Protein AF-A0A958A1Z4-F1 (afdb_monomer_lite)

Sec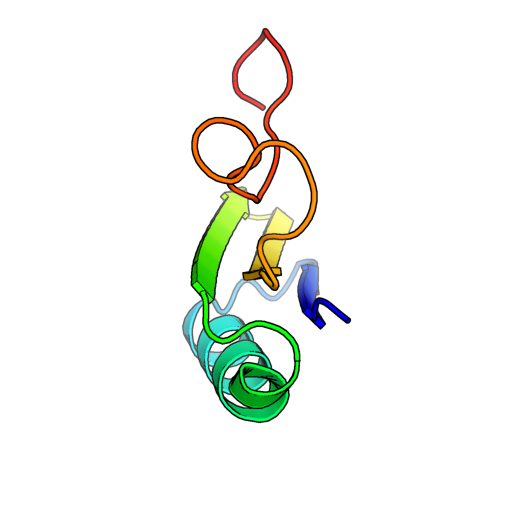ondary structure (DSSP, 8-state):
--EEEEEESS--HHHHHHHHHHTGGG-BTEEEEEEETTTEEEEEEE---SSTTT--SS---TT--

Sequence (65 aa):
MCGIAGIWQQVDETLVQAMMTRQVHRGPDGSGTFMRPGRGVLGHVRLSIMDPLGGRQPLYSEDGA

pLDDT: mean 94.62, std 5.46, range [63.84, 98.5]

Structure (mmCIF, N/CA/C/O backbone):
data_AF-A0A958A1Z4-F1
#
_entry.id   AF-A0A958A1Z4-F1
#
loop_
_atom_site.group_PDB
_atom_site.id
_atom_site.type_symbol
_atom_site.label_atom_id
_atom_site.label_alt_id
_atom_site.label_comp_id
_atom_site.label_asym_id
_atom_site.label_entity_id
_atom_site.label_seq_id
_atom_site.pdbx_PDB_ins_code
_atom_site.Cartn_x
_atom_site.Cartn_y
_atom_site.Cartn_z
_atom_site.occupancy
_atom_site.B_iso_or_equiv
_atom_site.auth_seq_id
_atom_site.auth_comp_id
_atom_site.auth_asym_id
_atom_site.auth_atom_id
_atom_site.pdbx_PDB_model_num
ATOM 1 N N . MET A 1 1 ? -4.309 -2.589 -14.792 1.00 88.12 1 MET A N 1
ATOM 2 C CA . MET A 1 1 ? -4.949 -1.446 -14.097 1.00 88.12 1 MET A CA 1
ATOM 3 C C . MET A 1 1 ? -4.810 -1.720 -12.623 1.00 88.12 1 MET A C 1
ATOM 5 O O . MET A 1 1 ? -5.217 -2.808 -12.280 1.00 88.12 1 MET A O 1
ATOM 9 N N . CYS A 1 2 ? -4.294 -0.804 -11.800 1.00 97.38 2 CYS A N 1
ATOM 10 C CA . CYS A 1 2 ? -4.098 -1.001 -10.355 1.00 97.38 2 CYS A CA 1
ATOM 11 C C . CYS A 1 2 ? -5.383 -1.371 -9.579 1.00 97.38 2 CYS A C 1
ATOM 13 O O . CYS A 1 2 ? -6.496 -1.293 -10.109 1.00 97.38 2 CYS A O 1
ATOM 15 N N . GLY A 1 3 ? -5.218 -1.760 -8.313 1.00 98.00 3 GLY A N 1
ATOM 16 C CA . GLY A 1 3 ? -6.308 -2.012 -7.366 1.00 98.00 3 GLY A CA 1
ATOM 17 C C . GLY A 1 3 ? -6.112 -1.239 -6.062 1.00 98.00 3 GLY A C 1
ATOM 18 O O . GLY A 1 3 ? -4.979 -1.003 -5.645 1.00 98.00 3 GLY A O 1
ATOM 19 N N . ILE A 1 4 ? -7.218 -0.854 -5.426 1.00 98.25 4 ILE A N 1
ATOM 20 C CA . ILE A 1 4 ? -7.251 -0.118 -4.155 1.00 98.25 4 ILE A CA 1
ATOM 21 C C . ILE A 1 4 ? -8.203 -0.852 -3.208 1.00 98.25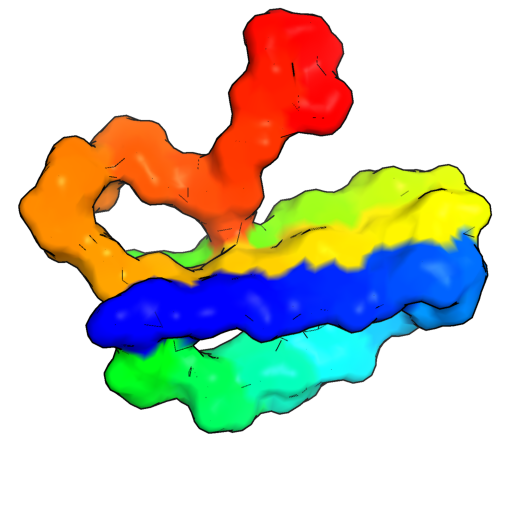 4 ILE A C 1
ATOM 23 O O . ILE A 1 4 ? -9.233 -1.383 -3.629 1.00 98.25 4 ILE A O 1
ATOM 27 N N . ALA A 1 5 ? -7.859 -0.895 -1.928 1.00 97.94 5 ALA A N 1
ATOM 28 C CA . ALA A 1 5 ? -8.712 -1.400 -0.861 1.00 97.94 5 ALA A CA 1
ATOM 29 C C . ALA A 1 5 ? -8.603 -0.477 0.351 1.00 97.94 5 ALA A C 1
ATOM 31 O O . ALA A 1 5 ? -7.566 0.141 0.563 1.00 97.94 5 ALA A O 1
ATOM 32 N N . GLY A 1 6 ? -9.645 -0.382 1.168 1.00 97.00 6 GLY A N 1
ATOM 33 C CA . GLY A 1 6 ? -9.541 0.382 2.400 1.00 97.00 6 GLY A CA 1
ATOM 34 C C . GLY A 1 6 ? -10.712 0.172 3.338 1.00 97.00 6 GLY A C 1
ATOM 35 O O . GLY A 1 6 ? -11.793 -0.238 2.920 1.00 97.00 6 GLY A O 1
ATOM 36 N N . ILE A 1 7 ? -10.468 0.448 4.615 1.00 96.50 7 ILE A N 1
ATOM 37 C CA . ILE A 1 7 ? -11.470 0.408 5.679 1.00 96.50 7 ILE A CA 1
ATOM 38 C C . ILE A 1 7 ? -11.348 1.681 6.506 1.00 96.50 7 ILE A C 1
ATOM 40 O O . ILE A 1 7 ? -10.243 2.137 6.805 1.00 96.50 7 ILE A O 1
ATOM 44 N N . TRP A 1 8 ? -12.493 2.234 6.899 1.00 95.94 8 TRP A N 1
ATOM 45 C CA . TRP A 1 8 ? -12.593 3.398 7.770 1.00 95.94 8 TRP A CA 1
ATOM 46 C C . TRP A 1 8 ? -13.234 3.010 9.110 1.00 95.94 8 TRP A C 1
ATOM 48 O O . TRP A 1 8 ? -14.188 2.237 9.142 1.00 95.94 8 TRP A O 1
ATOM 58 N N . GLN A 1 9 ? -12.709 3.558 10.206 1.00 89.00 9 GLN A N 1
ATOM 59 C CA . GLN A 1 9 ? -13.037 3.328 11.624 1.00 89.00 9 GLN A CA 1
ATOM 60 C C . GLN A 1 9 ? -12.798 1.903 12.149 1.00 89.00 9 GLN A C 1
ATOM 62 O O . GLN A 1 9 ? -12.191 1.743 13.205 1.00 89.00 9 GLN A O 1
ATOM 67 N N . GLN A 1 10 ? -13.203 0.864 11.420 1.00 83.88 10 GLN A N 1
ATOM 68 C CA . GLN A 1 10 ? -12.996 -0.539 11.794 1.00 83.88 10 GLN A CA 1
ATOM 69 C C . GLN A 1 10 ? -11.627 -1.032 11.314 1.00 83.88 10 GLN A C 1
ATOM 71 O O . GLN A 1 10 ? -11.535 -1.858 10.415 1.00 83.88 10 GLN A O 1
ATOM 76 N N . VAL A 1 11 ? -10.557 -0.452 11.863 1.00 85.44 11 VAL A N 1
ATOM 77 C CA . VAL A 1 11 ? -9.171 -0.727 11.453 1.00 85.44 11 VAL A CA 1
ATOM 78 C C . VAL A 1 11 ? -8.869 -2.227 11.556 1.00 85.44 11 VAL A C 1
ATOM 80 O O . VAL A 1 11 ? -8.642 -2.749 12.643 1.00 85.44 11 VAL A O 1
ATOM 83 N N . ASP A 1 12 ? -8.848 -2.898 10.406 1.00 90.75 12 ASP A N 1
ATOM 84 C CA . ASP A 1 12 ? -8.435 -4.289 10.242 1.00 90.75 12 ASP A CA 1
ATOM 85 C C . ASP A 1 12 ? -7.510 -4.376 9.024 1.00 90.75 12 ASP A C 1
ATOM 87 O O . ASP A 1 12 ? -7.941 -4.438 7.867 1.00 90.75 12 ASP A O 1
ATOM 91 N N . GLU A 1 13 ? -6.205 -4.342 9.287 1.00 93.44 13 GLU A N 1
ATOM 92 C CA . GLU A 1 13 ? -5.205 -4.466 8.231 1.00 93.44 13 GLU A CA 1
ATOM 93 C C . GLU A 1 13 ? -5.270 -5.838 7.550 1.00 93.44 13 GLU A C 1
ATOM 95 O O . GLU A 1 13 ? -5.064 -5.929 6.341 1.00 93.44 13 GLU A O 1
ATOM 100 N N . THR A 1 14 ? -5.631 -6.896 8.278 1.00 96.19 14 THR A N 1
ATOM 101 C CA . THR A 1 14 ? -5.682 -8.257 7.731 1.00 96.19 14 THR A CA 1
ATOM 102 C C . THR A 1 14 ? -6.782 -8.371 6.680 1.00 96.19 14 THR A C 1
ATOM 104 O O . THR A 1 14 ? -6.574 -8.953 5.611 1.00 96.19 14 THR A O 1
ATOM 107 N N . LEU A 1 15 ? -7.936 -7.752 6.930 1.00 96.62 15 LEU A N 1
ATOM 108 C CA . LEU A 1 15 ? -9.017 -7.691 5.954 1.00 96.62 15 LEU A CA 1
ATOM 109 C C . LEU A 1 15 ? -8.625 -6.866 4.715 1.00 96.62 15 LEU A C 1
ATOM 111 O O . LEU A 1 15 ? -8.912 -7.287 3.591 1.00 96.62 15 LEU A O 1
ATOM 115 N N . VAL A 1 16 ? -7.919 -5.739 4.879 1.00 97.75 16 VAL A N 1
ATOM 116 C CA . VAL A 1 16 ? -7.388 -4.971 3.734 1.00 97.75 16 VAL A CA 1
ATOM 117 C C . VAL A 1 16 ? -6.386 -5.793 2.925 1.00 97.75 16 VAL A C 1
ATOM 119 O O . VAL A 1 16 ? -6.492 -5.834 1.699 1.00 97.75 16 VAL A O 1
ATOM 122 N N . GLN A 1 17 ? -5.472 -6.513 3.577 1.00 97.75 17 GLN A N 1
ATOM 123 C CA . GLN A 1 17 ? -4.539 -7.423 2.906 1.00 97.75 17 GLN A CA 1
ATOM 124 C C . GLN A 1 17 ? -5.291 -8.497 2.104 1.00 97.75 17 GLN A C 1
ATOM 126 O O . GLN A 1 17 ? -5.011 -8.693 0.922 1.00 97.75 17 GLN A O 1
ATOM 131 N N . ALA A 1 18 ? -6.327 -9.113 2.679 1.00 98.31 18 ALA A N 1
ATOM 132 C CA . ALA A 1 18 ? -7.151 -10.102 1.981 1.00 98.31 18 ALA A CA 1
ATOM 133 C C . ALA A 1 18 ? -7.911 -9.517 0.771 1.00 98.31 18 ALA A C 1
ATOM 135 O O . ALA A 1 18 ? -8.110 -10.206 -0.238 1.00 98.31 18 ALA A O 1
ATOM 136 N N . MET A 1 19 ? -8.347 -8.255 0.845 1.00 98.12 19 MET A N 1
ATOM 137 C CA . MET A 1 19 ? -8.921 -7.542 -0.301 1.00 98.12 19 MET A CA 1
ATOM 138 C C . MET A 1 19 ? -7.871 -7.271 -1.387 1.00 98.12 19 MET A C 1
ATOM 140 O O . MET A 1 19 ? -8.165 -7.457 -2.569 1.00 98.12 19 MET A O 1
ATOM 144 N N . MET A 1 20 ? -6.652 -6.875 -1.008 1.00 98.44 20 MET A N 1
ATOM 145 C CA . MET A 1 20 ? -5.546 -6.659 -1.946 1.00 98.44 20 MET A CA 1
ATOM 146 C C . MET A 1 20 ? -5.141 -7.950 -2.659 1.00 98.44 20 MET A C 1
ATOM 148 O O . MET A 1 20 ? -4.990 -7.942 -3.879 1.00 98.44 20 MET A O 1
ATOM 152 N N . THR A 1 21 ? -5.045 -9.078 -1.945 1.00 98.25 21 THR A N 1
ATOM 153 C CA . THR A 1 21 ? -4.713 -10.381 -2.546 1.00 98.25 21 THR A CA 1
ATOM 154 C C . THR A 1 21 ? -5.702 -10.764 -3.645 1.00 98.25 21 THR A C 1
ATOM 156 O O . THR A 1 21 ? -5.292 -11.200 -4.719 1.00 98.25 21 THR A O 1
ATOM 159 N N . ARG A 1 22 ? -7.008 -10.534 -3.442 1.00 98.31 22 ARG A N 1
ATOM 160 C CA . ARG A 1 22 ? -8.025 -10.786 -4.483 1.00 98.31 22 ARG A CA 1
ATOM 161 C C . ARG A 1 22 ? -7.847 -9.905 -5.718 1.00 98.31 22 ARG A C 1
ATOM 163 O O . ARG A 1 22 ? -8.261 -10.290 -6.808 1.00 98.31 22 ARG A O 1
ATOM 170 N N . GLN A 1 23 ? -7.223 -8.744 -5.556 1.00 98.19 23 GLN A N 1
ATOM 171 C CA . GLN A 1 23 ? -6.949 -7.796 -6.626 1.00 98.19 23 GLN A CA 1
ATOM 172 C C . GLN A 1 23 ? -5.536 -7.937 -7.210 1.00 98.19 23 GLN A C 1
ATOM 174 O O . GLN A 1 23 ? -5.208 -7.181 -8.111 1.00 98.19 23 GLN A O 1
ATOM 179 N N . VAL A 1 24 ? -4.695 -8.891 -6.790 1.00 98.06 24 VAL A N 1
ATOM 180 C CA . VAL A 1 24 ? -3.278 -8.950 -7.222 1.00 98.06 24 VAL A CA 1
ATOM 181 C C . VAL A 1 24 ? -3.090 -8.964 -8.747 1.00 98.06 24 VAL A C 1
ATOM 183 O O . VAL A 1 24 ? -2.197 -8.309 -9.271 1.00 98.06 24 VAL A O 1
ATOM 186 N N . HIS A 1 25 ? -3.998 -9.611 -9.483 1.00 98.06 25 HIS A N 1
ATOM 187 C CA . HIS A 1 25 ? -4.002 -9.659 -10.951 1.00 98.06 25 HIS A CA 1
ATOM 188 C C . HIS A 1 25 ? -4.099 -8.272 -11.620 1.00 98.06 25 HIS A C 1
ATOM 190 O O . HIS A 1 25 ? -3.764 -8.117 -12.791 1.00 98.06 25 HIS A O 1
ATOM 196 N N . ARG A 1 26 ? -4.573 -7.258 -10.888 1.00 98.19 26 ARG A N 1
ATOM 197 C CA . ARG A 1 26 ? -4.666 -5.860 -11.325 1.00 98.19 26 ARG A CA 1
ATOM 198 C C . ARG A 1 26 ? -3.319 -5.143 -11.245 1.00 98.19 26 ARG A C 1
ATOM 200 O O . ARG A 1 26 ? -3.018 -4.312 -12.104 1.00 98.19 26 ARG A O 1
ATOM 207 N N . GLY A 1 27 ? -2.502 -5.487 -10.254 1.00 97.69 27 GLY A N 1
ATOM 208 C CA . GLY A 1 27 ? -1.218 -4.853 -9.989 1.00 97.69 27 GLY A CA 1
ATOM 209 C C . GLY A 1 27 ? -0.184 -5.828 -9.427 1.00 97.69 27 GLY A C 1
ATOM 210 O O . GLY A 1 27 ? 0.077 -5.777 -8.227 1.00 97.69 27 GLY A O 1
ATOM 211 N N . PRO A 1 28 ? 0.387 -6.708 -10.268 1.00 97.19 28 PRO A N 1
ATOM 212 C CA . PRO A 1 28 ? 1.331 -7.739 -9.834 1.00 97.19 28 PRO A CA 1
ATOM 213 C C . PRO A 1 28 ? 2.734 -7.204 -9.504 1.00 97.19 28 PRO A C 1
ATOM 215 O O . PRO A 1 28 ? 3.527 -7.926 -8.908 1.00 97.19 28 PRO A O 1
ATOM 218 N N . ASP A 1 29 ? 3.047 -5.957 -9.865 1.00 97.75 29 ASP A N 1
ATOM 219 C CA . ASP A 1 29 ? 4.408 -5.415 -9.780 1.00 97.75 29 ASP A CA 1
ATOM 220 C C . ASP A 1 29 ? 4.743 -4.840 -8.397 1.00 97.75 29 ASP A C 1
ATOM 222 O O . ASP A 1 29 ? 5.904 -4.573 -8.094 1.00 97.75 29 ASP A O 1
ATOM 226 N N . GLY A 1 30 ? 3.739 -4.598 -7.552 1.00 96.44 30 GLY A N 1
ATOM 227 C CA . GLY A 1 30 ? 3.977 -4.111 -6.200 1.00 96.44 30 GLY A CA 1
ATOM 228 C C . 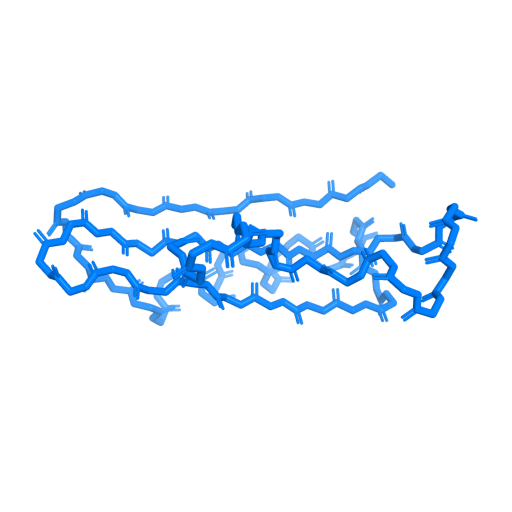GLY A 1 30 ? 2.715 -3.963 -5.368 1.00 96.44 30 GLY A C 1
ATOM 229 O O . GLY A 1 30 ? 1.605 -3.880 -5.885 1.00 96.44 30 GLY A O 1
ATOM 230 N N . SER A 1 31 ? 2.895 -3.878 -4.057 1.00 97.69 31 SER A N 1
ATOM 231 C CA . SER A 1 31 ? 1.812 -3.655 -3.104 1.00 97.69 31 SER A CA 1
ATOM 232 C C . SER A 1 31 ? 2.280 -2.806 -1.930 1.00 97.69 31 SER A C 1
ATOM 234 O O . SER A 1 31 ? 3.471 -2.780 -1.613 1.00 97.69 31 SER A O 1
ATOM 236 N N . GLY A 1 32 ? 1.343 -2.155 -1.250 1.00 96.88 32 GLY A N 1
ATOM 237 C CA . GLY A 1 32 ? 1.625 -1.421 -0.023 1.00 96.88 32 GLY A CA 1
ATOM 238 C C . GLY A 1 32 ? 0.360 -1.117 0.763 1.00 96.88 32 GLY A C 1
ATOM 239 O O . GLY A 1 32 ? -0.725 -1.016 0.186 1.00 96.88 32 GLY A O 1
ATOM 240 N N . THR A 1 33 ? 0.515 -0.951 2.074 1.00 96.88 33 THR A N 1
ATOM 241 C CA . THR A 1 33 ? -0.526 -0.454 2.974 1.00 96.88 33 THR A CA 1
ATOM 242 C C . THR A 1 33 ? -0.086 0.831 3.657 1.00 96.88 33 THR A C 1
ATOM 244 O O . THR A 1 33 ? 1.101 1.092 3.847 1.00 96.88 33 THR A O 1
ATOM 247 N N . PHE A 1 34 ? -1.074 1.638 4.015 1.00 95.44 34 PHE A N 1
ATOM 248 C CA . PHE A 1 34 ? -0.956 2.758 4.926 1.00 95.44 34 PHE A CA 1
ATOM 249 C C . PHE A 1 34 ? -2.008 2.584 6.016 1.00 95.44 34 PHE A C 1
ATOM 251 O O . PHE A 1 34 ? -3.193 2.430 5.717 1.00 95.44 34 PHE A O 1
ATOM 258 N N . MET A 1 35 ? -1.587 2.616 7.277 1.00 93.69 35 MET A N 1
ATOM 259 C CA . MET A 1 35 ? -2.488 2.563 8.421 1.00 93.69 35 MET A CA 1
ATOM 260 C C . MET A 1 35 ? -2.423 3.876 9.181 1.00 93.69 35 MET A C 1
ATOM 262 O O . MET A 1 35 ? -1.365 4.284 9.655 1.00 93.69 35 MET A O 1
ATOM 266 N N . ARG A 1 36 ? -3.593 4.479 9.393 1.00 92.50 36 ARG A N 1
ATOM 267 C CA . ARG A 1 36 ? -3.758 5.592 10.314 1.00 92.50 36 ARG A CA 1
ATOM 268 C C . ARG A 1 36 ? -4.463 5.116 11.587 1.00 92.50 36 ARG A C 1
ATOM 270 O O . ARG A 1 36 ? -5.664 4.821 11.527 1.00 92.50 36 ARG A O 1
ATOM 277 N N . PRO A 1 37 ? -3.759 5.060 12.737 1.00 89.19 37 PRO A N 1
ATOM 278 C CA . PRO A 1 37 ? -4.310 4.550 13.989 1.00 89.19 37 PRO A CA 1
ATOM 279 C C . PRO A 1 37 ? -5.646 5.199 14.357 1.00 89.19 37 PRO A C 1
ATOM 281 O O . PRO A 1 37 ? -5.797 6.421 14.300 1.00 89.19 37 PRO A O 1
ATOM 284 N N . GLY A 1 38 ? -6.634 4.365 14.688 1.00 89.38 38 GLY A N 1
ATOM 285 C CA . GLY A 1 38 ? -7.984 4.801 15.057 1.00 89.38 38 GLY A CA 1
ATOM 286 C C . GLY A 1 38 ? -8.801 5.452 13.934 1.00 89.38 38 GLY A C 1
ATOM 287 O O . GLY A 1 38 ? -9.902 5.926 14.200 1.00 89.38 38 GLY A O 1
ATOM 288 N N . ARG A 1 39 ? -8.296 5.503 12.690 1.00 93.62 39 ARG A N 1
ATOM 289 C CA . ARG A 1 39 ? -9.016 6.101 11.553 1.00 93.62 39 ARG A CA 1
ATOM 290 C C . ARG A 1 39 ? -9.265 5.131 10.418 1.00 93.62 39 ARG A C 1
ATOM 292 O O . ARG A 1 39 ? -10.403 5.024 9.984 1.00 93.62 39 ARG A O 1
ATOM 299 N N . GLY A 1 40 ? -8.245 4.445 9.920 1.00 95.62 40 GLY A N 1
ATOM 300 C CA . GLY A 1 40 ? -8.437 3.567 8.773 1.00 95.62 40 GLY A CA 1
ATOM 301 C C . GLY A 1 40 ? -7.159 2.956 8.231 1.00 95.62 40 GLY A C 1
ATOM 302 O O . GLY A 1 40 ? -6.056 3.308 8.648 1.00 95.62 40 GLY A O 1
ATOM 303 N N . VAL A 1 41 ? -7.338 2.049 7.279 1.00 96.94 41 VAL A N 1
ATOM 304 C CA . VAL A 1 41 ? -6.266 1.402 6.520 1.00 96.94 41 VAL A CA 1
ATOM 305 C C . VAL A 1 41 ? -6.560 1.583 5.037 1.00 96.94 41 VAL A C 1
ATOM 307 O O . VAL A 1 41 ? -7.698 1.393 4.610 1.00 96.94 41 VAL A O 1
ATOM 310 N N . LEU A 1 42 ? -5.542 1.935 4.261 1.00 97.25 42 LEU A N 1
ATOM 311 C CA . LEU A 1 42 ? -5.543 1.992 2.804 1.00 97.25 42 LEU A CA 1
ATOM 312 C C . LEU A 1 42 ? -4.549 0.952 2.283 1.00 97.25 42 LEU A C 1
ATOM 314 O O . LEU A 1 42 ? -3.444 0.836 2.799 1.00 97.25 42 LEU A O 1
ATOM 318 N N . GLY A 1 43 ? -4.926 0.216 1.252 1.00 97.81 43 GLY A N 1
ATOM 319 C CA . GLY A 1 43 ? -4.092 -0.743 0.548 1.00 97.81 43 GLY A CA 1
ATOM 320 C C . GLY A 1 43 ? -4.107 -0.474 -0.950 1.00 97.81 43 GLY A C 1
ATOM 321 O O . GLY A 1 43 ? -5.122 -0.046 -1.504 1.00 97.81 43 GLY A O 1
ATOM 322 N N . HIS A 1 44 ? -2.987 -0.736 -1.613 1.00 98.44 44 HIS A N 1
ATOM 323 C CA . HIS A 1 44 ? -2.833 -0.577 -3.052 1.00 98.44 44 HIS A CA 1
ATOM 324 C C . HIS A 1 44 ? -2.055 -1.756 -3.649 1.00 98.44 44 HIS A C 1
ATOM 326 O O . HIS A 1 44 ? -1.037 -2.170 -3.097 1.00 98.44 44 HIS A O 1
ATOM 332 N N . VAL A 1 45 ? -2.491 -2.248 -4.812 1.00 98.50 45 VAL A N 1
ATOM 333 C CA . VAL A 1 45 ? -1.733 -3.166 -5.685 1.00 98.50 45 VAL A CA 1
ATOM 334 C C . VAL A 1 45 ? -1.439 -2.471 -7.013 1.00 98.50 45 VAL A C 1
ATOM 336 O O . VAL A 1 45 ? -2.334 -1.906 -7.648 1.00 98.50 45 VAL A O 1
ATOM 339 N N . ARG A 1 46 ? -0.171 -2.461 -7.426 1.00 97.94 46 ARG A N 1
ATOM 340 C CA . ARG A 1 46 ? 0.372 -1.591 -8.474 1.00 97.94 46 ARG A CA 1
ATOM 341 C C . ARG A 1 46 ? 0.721 -2.361 -9.739 1.00 97.94 46 ARG A C 1
ATOM 343 O O . ARG A 1 46 ? 1.477 -3.322 -9.700 1.00 97.94 46 ARG A O 1
ATOM 350 N N . LEU A 1 47 ? 0.217 -1.869 -10.867 1.00 97.88 47 LEU A N 1
ATOM 351 C CA . LEU A 1 47 ? 0.786 -2.133 -12.187 1.00 97.88 47 LEU A CA 1
ATOM 352 C C . LEU A 1 47 ? 1.701 -0.954 -12.540 1.00 97.88 47 LEU A C 1
ATOM 354 O O . LEU A 1 47 ? 1.244 0.187 -12.633 1.00 97.88 47 LEU A O 1
ATOM 358 N N . SER A 1 48 ? 2.990 -1.219 -12.681 1.00 96.94 48 SER A N 1
ATOM 359 C CA . SER A 1 48 ? 4.056 -0.228 -12.799 1.00 96.94 48 SER A CA 1
ATOM 360 C C . SER A 1 48 ? 4.265 0.167 -14.261 1.00 96.94 48 SER A C 1
ATOM 362 O O . SER A 1 48 ? 5.060 -0.442 -14.966 1.00 96.94 48 SER A O 1
ATOM 364 N N . ILE A 1 49 ? 3.542 1.194 -14.721 1.00 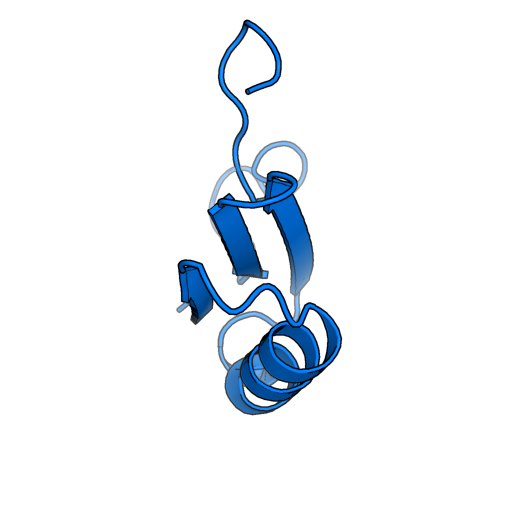96.31 49 ILE A N 1
ATOM 365 C CA . ILE A 1 49 ? 3.626 1.690 -16.111 1.00 96.31 49 ILE A CA 1
ATOM 366 C C . ILE A 1 49 ? 4.471 2.966 -16.193 1.00 96.31 49 ILE A C 1
ATOM 368 O O . ILE A 1 49 ? 5.443 3.025 -16.937 1.00 96.31 49 ILE A O 1
ATOM 372 N N . MET A 1 50 ? 4.106 3.983 -15.410 1.00 95.94 50 MET A N 1
ATOM 373 C CA . MET A 1 50 ? 4.813 5.264 -15.345 1.00 95.94 50 MET A CA 1
ATOM 374 C C . MET A 1 50 ? 5.617 5.353 -14.055 1.00 95.94 50 MET A C 1
ATOM 376 O O . MET A 1 50 ? 5.118 4.978 -12.991 1.00 95.94 50 MET A O 1
ATOM 380 N N . ASP A 1 51 ? 6.849 5.846 -14.185 1.00 95.25 51 ASP A N 1
ATOM 381 C CA . ASP A 1 51 ? 7.855 5.894 -13.122 1.00 95.25 51 ASP A CA 1
ATOM 382 C C . ASP A 1 51 ? 7.953 4.567 -12.336 1.00 95.25 51 ASP A C 1
ATOM 384 O O . ASP A 1 51 ? 7.543 4.482 -11.174 1.00 95.25 51 ASP A O 1
ATOM 388 N N . PRO A 1 52 ? 8.432 3.474 -12.963 1.00 92.94 52 PRO A N 1
ATOM 389 C CA . PRO A 1 52 ? 8.435 2.155 -12.335 1.00 92.94 52 PRO A CA 1
ATOM 390 C C . PRO A 1 52 ? 9.171 2.109 -10.990 1.00 92.94 52 PRO A C 1
ATOM 392 O O . PRO A 1 52 ? 8.746 1.354 -10.118 1.00 92.94 52 PRO A O 1
ATOM 395 N N . LEU A 1 53 ? 10.204 2.938 -10.808 1.00 92.31 53 LEU A N 1
ATOM 396 C CA . LEU A 1 53 ? 11.048 2.955 -9.612 1.00 92.31 53 LEU A CA 1
ATOM 397 C C . LEU A 1 53 ? 10.535 3.912 -8.524 1.00 92.31 53 LEU A C 1
ATOM 399 O O . LEU A 1 53 ? 10.538 3.534 -7.354 1.00 92.31 53 LEU A O 1
ATOM 403 N N . GLY A 1 54 ? 10.087 5.120 -8.880 1.00 93.06 54 GLY A N 1
ATOM 404 C CA . GLY A 1 54 ? 9.679 6.153 -7.921 1.00 93.06 54 GLY A CA 1
ATOM 405 C C . GLY A 1 54 ? 8.188 6.159 -7.577 1.00 93.06 54 GLY A C 1
ATOM 406 O O . GLY A 1 54 ? 7.804 6.575 -6.487 1.00 93.06 54 GLY A O 1
ATOM 407 N N . GLY A 1 55 ? 7.328 5.617 -8.442 1.00 94.38 55 GLY A N 1
ATOM 408 C CA . GLY A 1 55 ? 5.870 5.705 -8.302 1.00 94.38 55 GLY A CA 1
ATOM 409 C C . GLY A 1 55 ? 5.234 4.692 -7.340 1.00 94.38 55 GLY A C 1
ATOM 410 O O . GLY A 1 55 ? 4.111 4.242 -7.597 1.00 94.38 55 GLY A O 1
ATOM 411 N N . ARG A 1 56 ? 5.941 4.258 -6.287 1.00 94.94 56 ARG A N 1
ATOM 412 C CA . ARG A 1 56 ? 5.424 3.274 -5.318 1.00 94.94 56 ARG A CA 1
ATOM 413 C C . ARG A 1 56 ? 4.268 3.880 -4.517 1.00 94.94 56 ARG A C 1
ATOM 415 O O . ARG A 1 56 ? 4.305 5.048 -4.157 1.00 94.94 56 ARG A O 1
ATOM 422 N N . GLN A 1 57 ? 3.245 3.074 -4.241 1.00 96.56 57 GLN A N 1
ATOM 423 C CA . GLN A 1 57 ? 2.030 3.512 -3.550 1.00 96.56 57 GLN A CA 1
ATOM 424 C C . GLN A 1 57 ? 1.763 2.649 -2.303 1.00 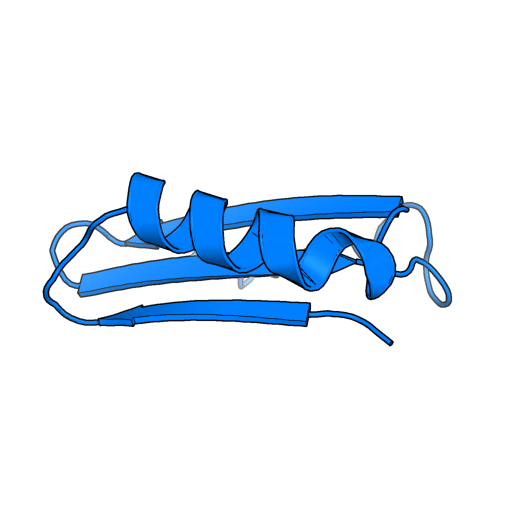96.56 57 GLN A C 1
ATOM 426 O O . GLN A 1 57 ? 2.164 1.480 -2.312 1.00 96.56 57 GLN A O 1
ATOM 431 N N . PRO A 1 58 ? 1.069 3.158 -1.264 1.00 96.06 58 PRO A N 1
ATOM 432 C CA . PRO A 1 58 ? 0.413 4.473 -1.173 1.00 96.06 58 PRO A CA 1
ATOM 433 C C . PRO A 1 58 ? 1.364 5.672 -1.271 1.00 96.06 58 PRO A C 1
ATOM 435 O O . PRO A 1 58 ? 2.526 5.568 -0.887 1.00 96.06 58 PRO A O 1
ATOM 438 N N . LEU A 1 59 ? 0.872 6.774 -1.842 1.00 94.75 59 LEU A N 1
ATOM 439 C CA . LEU A 1 59 ? 1.586 8.050 -1.858 1.00 94.75 59 LEU A CA 1
ATOM 440 C C . LEU A 1 59 ? 1.365 8.760 -0.526 1.00 94.75 59 LEU A C 1
ATOM 442 O O . LEU A 1 59 ? 0.252 8.752 -0.005 1.00 94.75 59 LEU A O 1
ATOM 446 N N . TYR A 1 60 ? 2.425 9.383 -0.032 1.00 93.38 60 TYR A N 1
ATOM 447 C CA . TYR A 1 60 ? 2.436 10.177 1.188 1.00 93.38 60 TYR A CA 1
ATOM 448 C C . TYR A 1 60 ? 2.631 11.638 0.806 1.00 93.38 60 TYR A C 1
ATOM 450 O O . TYR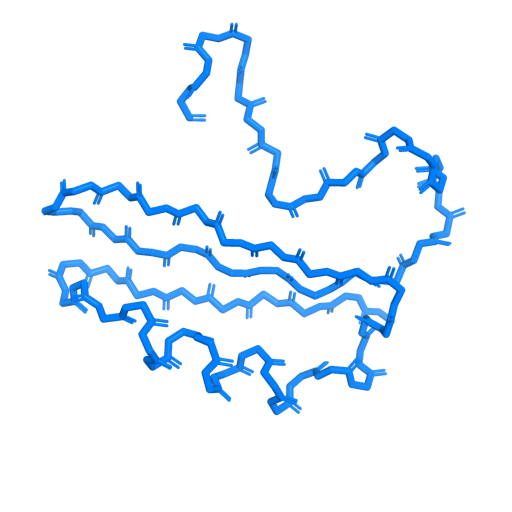 A 1 60 ? 3.309 11.930 -0.187 1.00 93.38 60 TYR A O 1
ATOM 458 N N . SER A 1 61 ? 2.046 12.554 1.570 1.00 92.56 61 SER A N 1
ATOM 459 C CA . SER A 1 61 ? 2.362 13.975 1.425 1.00 92.56 61 SER A CA 1
ATOM 460 C C . SER A 1 61 ? 3.764 14.289 1.961 1.00 92.56 61 SER A C 1
ATOM 462 O O . SER A 1 61 ? 4.412 13.462 2.601 1.00 92.56 61 SER A O 1
ATOM 464 N N . GLU A 1 62 ? 4.263 15.493 1.676 1.00 93.19 62 GLU A N 1
ATOM 465 C CA . GLU A 1 62 ? 5.616 15.935 2.060 1.00 93.19 62 GLU A CA 1
ATOM 466 C C . GLU A 1 62 ? 5.844 15.956 3.583 1.00 93.19 62 GLU A C 1
ATOM 468 O O . GLU A 1 62 ? 6.978 15.864 4.046 1.00 93.19 62 GLU A O 1
ATOM 473 N N . ASP A 1 63 ? 4.768 16.037 4.366 1.00 90.81 63 ASP A N 1
ATOM 474 C CA . ASP A 1 63 ? 4.756 15.943 5.829 1.00 90.81 63 ASP A CA 1
ATOM 475 C C . ASP A 1 63 ? 4.713 14.492 6.356 1.00 90.81 63 ASP A C 1
ATOM 477 O O . ASP A 1 63 ? 4.751 14.276 7.568 1.00 90.81 63 ASP A O 1
ATOM 481 N N . GLY A 1 64 ? 4.663 13.496 5.466 1.00 78.19 64 GLY A N 1
ATOM 482 C CA . GLY A 1 64 ? 4.645 12.071 5.803 1.00 78.19 64 GLY A CA 1
ATOM 483 C C . GLY A 1 64 ? 3.288 11.536 6.270 1.00 78.19 64 GLY A C 1
ATOM 484 O O . GLY A 1 64 ? 3.250 10.457 6.869 1.00 78.19 64 GLY A O 1
ATOM 485 N N . ALA A 1 65 ? 2.202 12.283 6.038 1.00 63.84 65 ALA A N 1
ATOM 486 C CA . ALA A 1 65 ? 0.836 11.867 6.361 1.00 63.84 65 ALA A CA 1
ATOM 487 C C . ALA A 1 65 ? 0.224 10.892 5.344 1.00 63.84 65 ALA A C 1
ATOM 489 O O . ALA A 1 65 ? 0.666 10.855 4.170 1.00 63.84 65 ALA A O 1
#

Radius of gyration: 11.92 Å; chains: 1; bounding box: 24×27×31 Å

Foldseek 3Di:
DKDKFKDFQPADVPVRVVVRVVRCVVAVLDKDKDDDPRTMIMIMHHDQDPPNPPPDDPDAPPVRD